Protein AF-E9PQ20-F1 (afdb_monomer_lite)

Structure (mmCIF, N/CA/C/O backbone):
data_AF-E9PQ20-F1
#
_entry.id   AF-E9PQ20-F1
#
loop_
_atom_site.group_PDB
_atom_site.id
_atom_site.type_symbol
_atom_site.label_atom_id
_atom_site.label_alt_id
_atom_site.label_comp_id
_atom_site.label_asym_id
_atom_site.label_entity_id
_atom_site.label_seq_id
_atom_site.pdbx_PDB_ins_code
_atom_site.Cartn_x
_atom_site.Cartn_y
_atom_site.Cartn_z
_atom_site.occupancy
_atom_site.B_iso_or_equiv
_atom_site.auth_seq_id
_atom_site.auth_comp_id
_atom_site.auth_asym_id
_atom_site.auth_atom_id
_atom_site.pdbx_PDB_model_num
ATOM 1 N N . MET A 1 1 ? -0.202 2.255 -37.170 1.00 43.28 1 MET A N 1
ATOM 2 C CA . MET A 1 1 ? -0.797 2.757 -35.919 1.00 43.28 1 MET A CA 1
ATOM 3 C C . MET A 1 1 ? 0.172 2.364 -34.837 1.00 43.28 1 MET A C 1
ATOM 5 O O . MET A 1 1 ? 0.295 1.177 -34.569 1.00 43.28 1 MET A O 1
ATOM 9 N N . ASP A 1 2 ? 0.952 3.321 -34.354 1.00 55.31 2 ASP A N 1
ATOM 10 C CA . ASP A 1 2 ? 1.826 3.076 -33.216 1.00 55.31 2 ASP A CA 1
ATOM 11 C C . ASP A 1 2 ? 0.923 3.047 -31.978 1.00 55.31 2 ASP A C 1
ATOM 13 O O . ASP A 1 2 ? 0.465 4.084 -31.506 1.00 55.31 2 ASP A O 1
ATOM 17 N N . MET A 1 3 ? 0.515 1.845 -31.564 1.00 55.84 3 MET A N 1
ATOM 18 C CA . MET A 1 3 ? -0.188 1.633 -30.301 1.00 55.84 3 MET A CA 1
ATOM 19 C C . MET A 1 3 ? 0.877 1.507 -29.219 1.00 55.84 3 MET A C 1
ATOM 21 O O . MET A 1 3 ? 1.138 0.409 -28.729 1.00 55.84 3 MET A O 1
ATOM 25 N N . ALA A 1 4 ? 1.529 2.617 -28.881 1.00 64.12 4 ALA A N 1
ATOM 26 C CA . ALA A 1 4 ? 2.287 2.686 -27.645 1.00 64.12 4 ALA A CA 1
ATOM 27 C C . ALA A 1 4 ? 1.272 2.559 -26.497 1.00 64.12 4 ALA A C 1
ATOM 29 O O . ALA A 1 4 ? 0.643 3.534 -26.099 1.00 64.12 4 ALA A O 1
ATOM 30 N N . GLN A 1 5 ? 1.021 1.322 -26.061 1.00 68.44 5 GLN A N 1
ATOM 31 C CA . GLN A 1 5 ? 0.250 1.026 -24.858 1.00 68.44 5 GLN A CA 1
ATOM 32 C C . GLN A 1 5 ? 1.007 1.670 -23.699 1.00 68.44 5 GLN A C 1
ATOM 34 O O . GLN A 1 5 ? 2.175 1.349 -23.470 1.00 68.44 5 GLN A O 1
ATOM 39 N N . GLU A 1 6 ? 0.370 2.622 -23.027 1.00 74.00 6 GLU A N 1
ATOM 40 C CA . GLU A 1 6 ? 0.957 3.268 -21.862 1.00 74.00 6 GLU A CA 1
ATOM 41 C C . GLU A 1 6 ? 1.194 2.191 -20.787 1.00 74.00 6 GLU A C 1
ATOM 43 O O . GLU A 1 6 ? 0.300 1.376 -20.534 1.00 74.00 6 GLU A O 1
ATOM 48 N N . PRO A 1 7 ? 2.410 2.092 -20.223 1.00 78.88 7 PRO A N 1
ATOM 49 C CA . PRO A 1 7 ? 2.733 1.033 -19.280 1.00 78.88 7 PRO A CA 1
ATOM 50 C C . PRO A 1 7 ? 1.874 1.185 -18.025 1.00 78.88 7 PRO A C 1
ATOM 52 O O . PRO A 1 7 ? 1.910 2.225 -17.373 1.00 78.88 7 PRO A O 1
ATOM 55 N N . VAL A 1 8 ? 1.129 0.136 -17.673 1.00 83.50 8 VAL A N 1
ATOM 56 C CA . VAL A 1 8 ? 0.354 0.111 -16.427 1.00 83.50 8 VAL A CA 1
ATOM 57 C C . VAL A 1 8 ? 1.326 0.104 -15.257 1.00 83.50 8 VAL A C 1
ATOM 59 O O . VAL A 1 8 ? 2.199 -0.762 -15.163 1.00 83.50 8 VAL A O 1
ATOM 62 N N . THR A 1 9 ? 1.168 1.059 -14.351 1.00 87.62 9 THR A N 1
ATOM 63 C CA . THR A 1 9 ? 1.971 1.170 -13.137 1.00 87.62 9 THR A CA 1
ATOM 64 C C . THR A 1 9 ? 1.177 0.720 -11.918 1.00 87.62 9 THR A C 1
ATOM 66 O O . THR A 1 9 ? -0.050 0.640 -11.928 1.00 87.62 9 THR A O 1
ATOM 69 N N . PHE A 1 10 ? 1.877 0.459 -10.811 1.00 87.56 10 PHE A N 1
ATOM 70 C CA . PHE A 1 10 ? 1.210 0.129 -9.552 1.00 87.56 10 PHE A CA 1
ATOM 71 C C . PHE A 1 10 ? 0.263 1.243 -9.082 1.00 87.56 10 PHE A C 1
ATOM 73 O O . PHE A 1 10 ? -0.776 0.951 -8.503 1.00 87.56 10 PHE A O 1
ATOM 80 N N . ARG A 1 11 ? 0.586 2.511 -9.371 1.00 86.50 11 ARG A N 1
ATOM 81 C CA . ARG A 1 11 ? -0.251 3.662 -9.008 1.00 86.50 11 ARG A CA 1
ATOM 82 C C . ARG A 1 11 ? -1.635 3.598 -9.659 1.00 86.50 11 ARG A C 1
ATOM 84 O O . ARG A 1 11 ? -2.590 4.055 -9.045 1.00 86.50 11 ARG A O 1
ATOM 91 N N . ASP A 1 12 ? -1.743 3.006 -10.846 1.00 86.88 12 ASP A N 1
ATOM 92 C CA . ASP A 1 12 ? -3.000 2.926 -11.600 1.00 86.88 12 ASP A CA 1
ATOM 93 C C . ASP A 1 12 ? -3.967 1.876 -11.033 1.00 86.88 12 ASP A C 1
ATOM 95 O O . ASP A 1 12 ? -5.168 1.927 -11.289 1.00 86.88 12 ASP A O 1
ATOM 99 N N . VAL A 1 13 ? -3.451 0.919 -10.255 1.00 89.19 13 VAL A N 1
ATOM 100 C CA . VAL A 1 13 ? -4.226 -0.188 -9.663 1.00 89.19 13 VAL A CA 1
ATOM 101 C C . VAL A 1 13 ? -4.246 -0.161 -8.132 1.00 89.19 13 VAL A C 1
ATOM 103 O O . VAL A 1 13 ? -4.894 -1.001 -7.503 1.00 89.19 13 VAL A O 1
ATOM 106 N N . ALA A 1 14 ? -3.514 0.767 -7.516 1.00 90.62 14 ALA A N 1
ATOM 107 C CA . ALA A 1 14 ? -3.458 0.929 -6.074 1.00 90.62 14 ALA A CA 1
ATOM 108 C C . ALA A 1 14 ? -4.610 1.807 -5.582 1.00 90.62 14 ALA A C 1
ATOM 110 O O . ALA A 1 14 ? -4.918 2.849 -6.157 1.00 90.62 14 ALA A O 1
ATOM 111 N N . ILE A 1 15 ? -5.213 1.398 -4.470 1.00 91.19 15 ILE A N 1
ATOM 112 C CA . ILE A 1 15 ? -6.170 2.217 -3.729 1.00 91.19 15 ILE A CA 1
ATOM 113 C C . ILE A 1 15 ? -5.405 2.868 -2.586 1.00 91.19 15 ILE A C 1
ATOM 115 O O . ILE A 1 15 ? -4.618 2.206 -1.920 1.00 91.19 15 ILE A O 1
ATOM 119 N N . TYR A 1 16 ? -5.637 4.154 -2.352 1.00 90.38 16 TYR A N 1
ATOM 120 C CA . TYR A 1 16 ? -4.989 4.898 -1.280 1.00 90.38 16 TYR A CA 1
ATOM 121 C C . TYR A 1 16 ? -6.045 5.387 -0.301 1.00 90.38 16 TYR A C 1
ATOM 123 O O . TYR A 1 16 ? -6.975 6.082 -0.699 1.00 90.38 16 TYR A O 1
ATOM 131 N N . PHE A 1 17 ? -5.877 5.040 0.971 1.00 90.62 17 PHE A N 1
ATOM 132 C CA . PHE A 1 17 ? -6.720 5.549 2.047 1.00 90.62 17 PHE A CA 1
ATOM 133 C C . PHE A 1 17 ? -6.082 6.775 2.696 1.00 90.62 17 PHE A C 1
ATOM 135 O O . PHE A 1 17 ? -4.870 6.785 2.953 1.00 90.62 17 PHE A O 1
ATOM 142 N N . SER A 1 18 ? -6.906 7.775 3.013 1.00 89.44 18 SER A N 1
ATOM 143 C CA . SER A 1 18 ? -6.530 8.821 3.964 1.00 89.44 18 SER A CA 1
ATOM 144 C C . SER A 1 18 ? -6.374 8.235 5.371 1.00 89.44 18 SER A C 1
ATOM 146 O O . SER A 1 18 ? -6.757 7.092 5.650 1.00 89.44 18 SER A O 1
ATOM 148 N N . ARG A 1 19 ? -5.826 9.023 6.298 1.00 87.75 19 ARG A N 1
ATOM 149 C CA . ARG A 1 19 ? -5.719 8.611 7.703 1.00 87.75 19 ARG A CA 1
ATOM 150 C C . ARG A 1 19 ? -7.096 8.366 8.325 1.00 87.75 19 ARG A C 1
ATOM 152 O O . ARG A 1 19 ? -7.271 7.408 9.074 1.00 87.75 19 ARG A O 1
ATOM 159 N N . GLU A 1 20 ? -8.063 9.221 8.016 1.00 90.81 20 GLU A N 1
ATOM 160 C CA . GLU A 1 20 ? -9.439 9.159 8.504 1.00 90.81 20 GLU A CA 1
ATOM 161 C C . GLU A 1 20 ? -10.175 7.955 7.910 1.00 90.81 20 GLU A C 1
ATOM 163 O O . GLU A 1 20 ? -10.822 7.210 8.647 1.00 90.81 20 GLU A O 1
ATOM 168 N N . GLU A 1 21 ? -10.032 7.715 6.604 1.00 92.62 21 GLU A N 1
ATOM 169 C CA . GLU A 1 21 ? -10.622 6.549 5.939 1.00 92.62 21 GLU A CA 1
ATOM 170 C C . GLU A 1 21 ? -10.023 5.248 6.487 1.00 92.62 21 GLU A C 1
ATOM 172 O O . GLU A 1 21 ? -10.759 4.325 6.833 1.00 92.62 21 GLU A O 1
ATOM 177 N N . TRP A 1 22 ? -8.697 5.197 6.656 1.00 92.38 22 TRP A N 1
ATOM 178 C CA . TRP A 1 22 ? -8.003 4.051 7.243 1.00 92.38 22 TRP A CA 1
ATOM 179 C C . TRP A 1 22 ? -8.448 3.776 8.683 1.00 92.38 22 TRP A C 1
ATOM 181 O O . TRP A 1 22 ? -8.666 2.622 9.068 1.00 92.38 22 TRP A O 1
ATOM 191 N N . ALA A 1 23 ? -8.625 4.832 9.484 1.00 91.38 23 ALA A N 1
ATOM 192 C CA . ALA A 1 23 ? -9.115 4.725 10.854 1.00 91.38 23 ALA A CA 1
ATOM 193 C C . ALA A 1 23 ? -10.523 4.112 10.924 1.00 91.38 23 ALA A C 1
ATOM 195 O O . ALA A 1 23 ? -10.806 3.385 11.874 1.00 91.38 23 ALA A O 1
ATOM 196 N N . CYS A 1 24 ? -11.359 4.343 9.909 1.00 95.25 24 CYS A N 1
ATOM 197 C CA . CYS A 1 24 ? -12.704 3.776 9.809 1.00 95.25 24 CYS A CA 1
ATOM 198 C C . CYS A 1 24 ? -12.737 2.305 9.356 1.00 95.25 24 CYS A C 1
ATOM 200 O O . CYS A 1 24 ? -13.796 1.685 9.429 1.00 95.25 24 CYS A O 1
ATOM 202 N N . LEU A 1 25 ? -11.620 1.739 8.879 1.00 94.44 25 LEU A N 1
ATOM 203 C CA . LEU A 1 25 ? -11.567 0.338 8.459 1.00 94.44 25 LEU A CA 1
ATOM 204 C C . LEU A 1 25 ? -11.476 -0.609 9.653 1.00 94.44 25 LEU A C 1
ATOM 206 O O . LEU A 1 25 ? -10.612 -0.456 10.523 1.00 94.44 25 LEU A O 1
ATOM 210 N N . GLU A 1 26 ? -12.287 -1.662 9.612 1.00 96.25 26 GLU A N 1
ATOM 211 C CA . GLU A 1 26 ? -12.187 -2.787 10.536 1.00 96.25 26 GLU A CA 1
ATOM 212 C C . GLU A 1 26 ? -10.871 -3.562 10.324 1.00 96.25 26 GLU A C 1
ATOM 214 O O . GLU A 1 26 ? -10.344 -3.609 9.204 1.00 96.25 26 GLU A O 1
ATOM 219 N N . PRO A 1 27 ? -10.337 -4.249 11.352 1.00 93.06 27 PRO A N 1
ATOM 220 C CA . PRO A 1 27 ? -9.096 -5.018 11.229 1.00 93.06 27 PRO A CA 1
ATOM 221 C C . PRO A 1 27 ? -9.094 -6.027 10.069 1.00 93.06 27 PRO A C 1
ATOM 223 O O . PRO A 1 27 ? -8.079 -6.197 9.395 1.00 93.06 27 PRO A O 1
ATOM 226 N N . SER A 1 28 ? -10.238 -6.659 9.791 1.00 94.62 28 SER A N 1
ATOM 227 C CA . SER A 1 28 ? -10.400 -7.590 8.666 1.00 94.62 28 SER A CA 1
ATOM 228 C C . SER A 1 28 ? -10.302 -6.899 7.303 1.00 94.62 28 SER A C 1
ATOM 230 O O . SER A 1 28 ? -9.737 -7.466 6.371 1.00 94.62 28 SER A O 1
ATOM 232 N N . GLN A 1 29 ? -10.794 -5.663 7.184 1.00 95.19 29 GLN A N 1
ATOM 233 C CA . GLN A 1 29 ? -10.687 -4.867 5.961 1.00 95.19 29 GLN A CA 1
ATOM 234 C C . GLN A 1 29 ? -9.250 -4.395 5.729 1.00 95.19 29 GLN A C 1
ATOM 236 O O . GLN A 1 29 ? -8.785 -4.408 4.593 1.00 95.19 29 GLN A O 1
ATOM 241 N N . ARG A 1 30 ? -8.522 -4.038 6.796 1.00 93.62 30 ARG A N 1
ATOM 242 C CA . ARG A 1 30 ? -7.097 -3.673 6.711 1.00 93.62 30 ARG A CA 1
ATOM 243 C C . ARG A 1 30 ? -6.231 -4.851 6.267 1.00 93.62 30 ARG A C 1
ATOM 245 O O . ARG A 1 30 ? -5.339 -4.670 5.442 1.00 93.62 30 ARG A O 1
ATOM 252 N N . ALA A 1 31 ? -6.517 -6.051 6.780 1.00 92.81 31 ALA A N 1
ATOM 253 C CA . ALA A 1 31 ? -5.853 -7.278 6.345 1.00 92.81 31 ALA A CA 1
ATOM 254 C C . ALA A 1 31 ? -6.135 -7.568 4.862 1.00 92.81 31 ALA A C 1
ATOM 256 O O . ALA A 1 31 ? -5.201 -7.741 4.086 1.00 92.81 31 ALA A O 1
ATOM 257 N N . LEU A 1 32 ? -7.407 -7.507 4.451 1.00 95.50 32 LEU A N 1
ATOM 258 C CA . LEU A 1 32 ? -7.791 -7.701 3.052 1.00 95.50 32 LEU A CA 1
ATOM 259 C C . LEU A 1 32 ? -7.127 -6.678 2.121 1.00 95.50 32 LEU A C 1
ATOM 261 O O . LEU A 1 32 ? -6.632 -7.044 1.062 1.00 95.50 32 LEU A O 1
ATOM 265 N N . TYR A 1 33 ? -7.098 -5.403 2.511 1.00 94.69 33 TYR A N 1
ATOM 266 C CA . TYR A 1 33 ? -6.437 -4.357 1.733 1.00 94.69 33 TYR A CA 1
ATOM 267 C C . TYR A 1 33 ? -4.962 -4.678 1.494 1.00 94.69 33 TYR A C 1
ATOM 269 O O . TYR A 1 33 ? -4.485 -4.566 0.367 1.00 94.69 33 TYR A O 1
ATOM 277 N N . ARG A 1 34 ? -4.250 -5.105 2.542 1.00 92.69 34 ARG A N 1
ATOM 278 C CA . ARG A 1 34 ? -2.843 -5.487 2.434 1.00 92.69 34 ARG A CA 1
ATOM 279 C C . ARG A 1 34 ? -2.656 -6.604 1.412 1.00 92.69 34 ARG A C 1
ATOM 281 O O . ARG A 1 34 ? -1.818 -6.456 0.526 1.00 92.69 34 ARG A O 1
ATOM 288 N N . ASP A 1 35 ? -3.437 -7.672 1.520 1.00 94.62 35 ASP A N 1
ATOM 289 C CA . ASP A 1 35 ? -3.328 -8.825 0.624 1.00 94.62 35 ASP A CA 1
ATOM 290 C C . ASP A 1 35 ? -3.605 -8.416 -0.831 1.00 94.62 35 ASP A C 1
ATOM 292 O O . ASP A 1 35 ? -2.782 -8.655 -1.713 1.00 94.62 35 ASP A O 1
ATOM 296 N N . VAL A 1 36 ? -4.695 -7.679 -1.069 1.00 95.00 36 VAL A N 1
ATOM 297 C CA . VAL A 1 36 ? -5.078 -7.213 -2.412 1.00 95.00 36 VAL A CA 1
ATOM 298 C C . VAL A 1 36 ? -4.024 -6.279 -3.015 1.00 95.00 36 VAL A C 1
ATOM 300 O O . VAL A 1 36 ? -3.707 -6.385 -4.197 1.00 95.00 36 VAL A O 1
ATOM 303 N N . MET A 1 37 ? -3.443 -5.364 -2.236 1.00 94.06 37 MET A N 1
ATOM 304 C CA . MET A 1 37 ? -2.420 -4.446 -2.749 1.00 94.06 37 MET A CA 1
ATOM 305 C C . MET A 1 37 ? -1.093 -5.151 -3.060 1.00 94.06 37 MET A C 1
ATOM 307 O O . MET A 1 37 ? -0.429 -4.792 -4.034 1.00 94.06 37 MET A O 1
ATOM 311 N N . LEU A 1 38 ? -0.705 -6.165 -2.282 1.00 92.62 38 LEU A N 1
ATOM 312 C CA . LEU A 1 38 ? 0.477 -6.982 -2.583 1.00 92.62 38 LEU A CA 1
ATOM 313 C C . LEU A 1 38 ? 0.265 -7.848 -3.836 1.00 92.62 38 LEU A C 1
ATOM 315 O O . LEU A 1 38 ? 1.174 -7.959 -4.670 1.00 92.62 38 LEU A O 1
ATOM 319 N N . ASP A 1 39 ? -0.939 -8.392 -4.016 1.00 94.25 39 ASP A N 1
ATOM 320 C CA . ASP A 1 39 ? -1.320 -9.136 -5.220 1.00 94.25 39 ASP A CA 1
ATOM 321 C C . ASP A 1 39 ? -1.354 -8.231 -6.460 1.00 94.25 39 ASP A C 1
ATOM 323 O O . ASP A 1 39 ? -0.855 -8.609 -7.526 1.00 94.25 39 ASP A O 1
ATOM 327 N N . ASN A 1 40 ? -1.853 -6.999 -6.323 1.00 92.38 40 ASN A N 1
ATOM 328 C CA . ASN A 1 40 ? -1.835 -6.001 -7.393 1.00 92.38 40 ASN A CA 1
ATOM 329 C C . ASN A 1 40 ? -0.401 -5.645 -7.804 1.00 92.38 40 ASN A C 1
ATOM 331 O O . ASN A 1 40 ? -0.096 -5.614 -8.997 1.00 92.38 40 ASN A O 1
ATOM 335 N N . PHE A 1 41 ? 0.500 -5.426 -6.840 1.00 90.81 41 PHE A N 1
ATOM 336 C CA . PHE A 1 41 ? 1.915 -5.180 -7.132 1.00 90.81 41 PHE A CA 1
ATOM 337 C C . PHE A 1 41 ? 2.549 -6.358 -7.876 1.00 90.81 41 PHE A C 1
ATOM 339 O O . PHE A 1 41 ? 3.199 -6.161 -8.903 1.00 90.81 41 PHE A O 1
ATOM 346 N N . SER A 1 42 ? 2.315 -7.583 -7.401 1.00 91.19 42 SER A N 1
ATOM 347 C CA . SER A 1 42 ? 2.833 -8.794 -8.045 1.00 91.19 42 SER A CA 1
ATOM 348 C C . SER A 1 42 ? 2.300 -8.960 -9.469 1.00 91.19 42 SER A C 1
ATOM 350 O O . SER A 1 42 ? 3.048 -9.334 -10.372 1.00 91.19 42 SER A O 1
ATOM 352 N N . SER A 1 43 ? 1.030 -8.620 -9.691 1.00 91.44 43 SER A N 1
ATOM 353 C CA . SER A 1 43 ? 0.396 -8.666 -11.010 1.00 91.44 43 SER A CA 1
ATOM 354 C C . SER A 1 43 ? 1.024 -7.662 -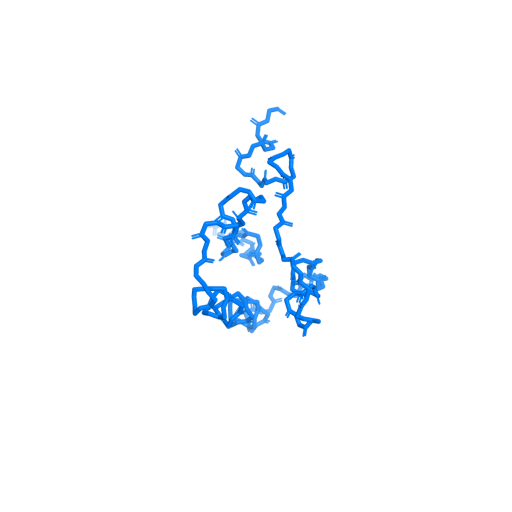11.978 1.00 91.44 43 SER A C 1
ATOM 356 O O . SER A 1 43 ? 1.372 -8.029 -13.097 1.00 91.44 43 SER A O 1
ATOM 358 N N . VAL A 1 44 ? 1.239 -6.415 -11.546 1.00 88.69 44 VAL A N 1
ATOM 359 C CA . VAL A 1 44 ? 1.906 -5.386 -12.364 1.00 88.69 44 VAL A CA 1
ATOM 360 C C . VAL A 1 44 ? 3.361 -5.766 -12.658 1.00 88.69 44 VAL A C 1
ATOM 362 O O . VAL A 1 44 ? 3.812 -5.643 -13.797 1.00 88.69 44 VAL A O 1
ATOM 365 N N . ALA A 1 45 ? 4.082 -6.307 -11.671 1.00 86.56 45 ALA A N 1
ATOM 366 C CA . ALA A 1 45 ? 5.446 -6.797 -11.863 1.00 86.56 45 ALA A CA 1
ATOM 367 C C . ALA A 1 45 ? 5.510 -7.952 -12.881 1.00 86.56 45 ALA A C 1
ATOM 369 O O . ALA A 1 45 ? 6.421 -7.998 -13.709 1.00 86.56 45 ALA A O 1
ATOM 370 N N . ALA A 1 46 ? 4.522 -8.854 -12.872 1.00 87.38 46 ALA A N 1
ATOM 371 C CA . ALA A 1 46 ? 4.426 -9.958 -13.827 1.00 87.38 46 ALA A CA 1
ATOM 372 C C . ALA A 1 46 ? 4.187 -9.495 -15.276 1.00 87.38 46 ALA A C 1
ATOM 374 O O . ALA A 1 46 ? 4.580 -10.193 -16.210 1.00 87.38 46 ALA A O 1
ATOM 375 N N . LEU A 1 47 ? 3.604 -8.309 -15.480 1.00 85.44 47 LEU A N 1
ATOM 376 C CA . LEU A 1 47 ? 3.446 -7.697 -16.805 1.00 85.44 47 LEU A CA 1
ATOM 377 C C . LEU A 1 47 ? 4.759 -7.111 -17.361 1.00 85.44 47 LEU A C 1
ATOM 379 O O . LEU A 1 47 ? 4.779 -6.603 -18.479 1.00 85.44 47 LEU A O 1
ATOM 383 N N . GLY A 1 48 ? 5.862 -7.182 -16.610 1.00 75.56 48 GLY A N 1
ATOM 384 C CA . GLY A 1 48 ? 7.166 -6.658 -17.023 1.00 75.56 48 GLY A CA 1
ATOM 385 C C . GLY A 1 48 ? 7.330 -5.153 -16.803 1.00 75.56 48 GLY A C 1
ATOM 386 O O . GLY A 1 48 ? 8.392 -4.603 -17.095 1.00 75.56 48 GLY A O 1
ATOM 387 N N . PHE A 1 49 ? 6.322 -4.486 -16.236 1.00 70.44 49 PHE A N 1
ATOM 388 C CA . PHE A 1 49 ? 6.384 -3.086 -15.823 1.00 70.44 49 PHE A CA 1
ATOM 389 C C . PHE A 1 49 ? 6.999 -2.988 -14.418 1.00 70.44 49 PHE A C 1
ATOM 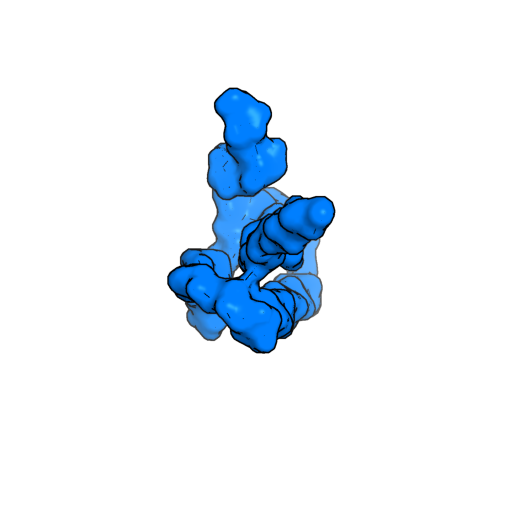391 O O . PHE A 1 49 ? 6.344 -2.632 -13.441 1.00 70.44 49 PHE A O 1
ATOM 398 N N . CYS A 1 50 ? 8.276 -3.359 -14.292 1.00 58.97 50 CYS A N 1
ATOM 399 C CA . CYS A 1 50 ? 9.007 -3.238 -13.031 1.00 58.97 50 CYS A CA 1
ATOM 400 C C . CYS A 1 50 ? 9.314 -1.763 -12.734 1.00 58.97 50 CYS A C 1
ATOM 402 O O . CYS A 1 50 ? 10.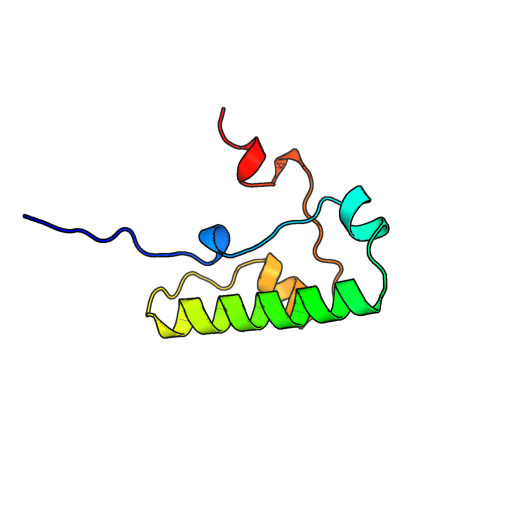355 -1.240 -13.134 1.00 58.97 50 CYS A O 1
ATOM 404 N N . SER A 1 51 ? 8.424 -1.088 -12.007 1.00 62.53 51 SER A N 1
ATOM 405 C CA . SER A 1 51 ? 8.772 0.146 -11.303 1.00 62.53 51 SER A CA 1
ATOM 406 C C . SER A 1 51 ? 9.659 -0.182 -10.089 1.00 62.53 51 SER A C 1
ATOM 408 O O . SER A 1 51 ? 9.569 -1.291 -9.551 1.00 62.53 51 SER A O 1
ATOM 410 N N . PRO A 1 52 ? 10.494 0.754 -9.596 1.00 75.25 52 PRO A N 1
ATOM 411 C CA . PRO A 1 52 ? 11.063 0.619 -8.257 1.00 75.25 52 PRO A CA 1
ATOM 412 C C . PRO A 1 52 ? 9.943 0.326 -7.250 1.00 75.25 52 PRO A C 1
ATOM 414 O O . PRO A 1 52 ? 8.814 0.800 -7.413 1.00 75.25 52 PRO A O 1
ATOM 417 N N . ARG A 1 53 ? 10.249 -0.509 -6.250 1.00 80.31 53 ARG A N 1
ATOM 418 C CA . ARG A 1 53 ? 9.284 -0.956 -5.241 1.00 80.31 53 ARG A CA 1
ATOM 419 C C . ARG A 1 53 ? 8.647 0.276 -4.573 1.00 80.31 53 ARG A C 1
ATOM 421 O O . ARG A 1 53 ? 9.381 1.036 -3.946 1.00 80.31 53 ARG A O 1
ATOM 428 N N . PRO A 1 54 ? 7.329 0.502 -4.721 1.00 84.50 54 PRO A N 1
ATOM 429 C CA . PRO A 1 54 ? 6.685 1.697 -4.184 1.00 84.50 54 PRO A CA 1
ATOM 430 C C . PRO A 1 54 ? 6.707 1.718 -2.653 1.00 84.50 54 PRO A C 1
ATOM 432 O O . PRO A 1 54 ? 6.534 0.675 -2.021 1.00 84.50 54 PRO A O 1
ATOM 435 N N . ASP A 1 55 ? 6.804 2.904 -2.050 1.00 87.00 55 ASP A N 1
ATOM 436 C CA . ASP A 1 55 ? 6.801 3.070 -0.585 1.00 87.00 55 ASP A CA 1
ATOM 437 C C . ASP A 1 55 ? 5.557 2.466 0.079 1.00 87.00 55 ASP A C 1
ATOM 439 O O . ASP A 1 55 ? 5.621 1.949 1.193 1.00 87.00 55 ASP A O 1
ATOM 443 N N . LEU A 1 56 ? 4.413 2.492 -0.615 1.00 86.19 56 LEU A N 1
ATOM 444 C CA . LEU A 1 56 ? 3.195 1.829 -0.153 1.00 86.19 56 LEU A CA 1
ATOM 445 C C . LEU A 1 56 ? 3.390 0.310 -0.016 1.00 86.19 56 LEU A C 1
ATOM 447 O O . LEU A 1 56 ? 3.018 -0.258 1.004 1.00 86.19 56 LEU A O 1
ATOM 451 N N . VAL A 1 57 ? 4.012 -0.340 -1.003 1.00 87.81 57 VAL A N 1
ATOM 452 C CA . VAL A 1 57 ? 4.279 -1.789 -0.982 1.00 87.81 57 VAL A CA 1
ATOM 453 C C . VAL A 1 57 ? 5.246 -2.134 0.147 1.00 87.81 57 VAL A C 1
ATOM 455 O O . VAL A 1 57 ? 4.997 -3.071 0.899 1.00 87.81 57 VAL A O 1
ATOM 458 N N . SER A 1 58 ? 6.302 -1.337 0.325 1.00 89.62 58 SER A N 1
ATOM 459 C CA . SER A 1 58 ? 7.276 -1.530 1.406 1.00 89.62 58 SER A CA 1
ATOM 460 C C . SER A 1 58 ? 6.632 -1.448 2.797 1.00 89.62 58 SER A C 1
ATOM 462 O O . SER A 1 58 ? 6.926 -2.287 3.650 1.00 89.62 58 SER A O 1
ATOM 464 N N . ARG A 1 59 ? 5.730 -0.479 3.023 1.00 90.19 59 ARG A N 1
ATOM 465 C CA . ARG A 1 59 ? 4.969 -0.347 4.281 1.00 90.19 59 ARG A CA 1
ATOM 466 C C . ARG A 1 59 ? 4.029 -1.525 4.504 1.00 90.19 59 ARG A C 1
ATOM 468 O O . ARG A 1 59 ? 3.997 -2.097 5.594 1.00 90.19 59 ARG A O 1
ATOM 475 N N . LEU A 1 60 ? 3.318 -1.931 3.451 1.00 90.00 60 LEU A N 1
ATOM 476 C CA . LEU A 1 60 ? 2.439 -3.093 3.491 1.00 90.00 60 LEU A CA 1
ATOM 477 C C . LEU A 1 60 ? 3.201 -4.355 3.877 1.00 90.00 60 LEU A C 1
ATOM 479 O O . LEU A 1 60 ? 2.744 -5.060 4.758 1.00 90.00 60 LEU A O 1
ATOM 483 N N . GLU A 1 61 ? 4.375 -4.638 3.315 1.00 88.00 61 GLU A N 1
ATOM 484 C CA . GLU A 1 61 ? 5.158 -5.825 3.694 1.00 88.00 61 GLU A CA 1
ATOM 485 C C . GLU A 1 61 ? 5.575 -5.811 5.172 1.00 88.00 61 GLU A C 1
ATOM 487 O O . GLU A 1 61 ? 5.495 -6.842 5.849 1.00 88.00 61 GLU A O 1
ATOM 492 N N . GLN A 1 62 ? 5.933 -4.636 5.689 1.00 89.25 62 GLN A N 1
ATOM 493 C CA . GLN A 1 62 ? 6.403 -4.431 7.062 1.00 89.25 62 GLN A CA 1
ATOM 494 C C . GLN A 1 62 ? 5.285 -4.415 8.114 1.00 89.25 62 GLN A C 1
ATOM 496 O O . GLN A 1 62 ? 5.583 -4.296 9.298 1.00 89.25 62 GLN A O 1
ATOM 501 N N . TRP A 1 63 ? 4.016 -4.583 7.712 1.00 82.19 63 TRP A N 1
ATOM 502 C CA . TRP A 1 63 ? 2.856 -4.383 8.598 1.00 82.19 63 TRP A CA 1
ATOM 503 C C . TRP A 1 63 ? 2.783 -2.961 9.169 1.00 82.19 63 TRP A C 1
ATOM 505 O O . TRP A 1 63 ? 2.152 -2.737 10.201 1.00 82.19 63 TRP A O 1
ATOM 515 N N . GLU A 1 64 ? 3.405 -2.001 8.489 1.00 85.88 64 GLU A N 1
ATOM 516 C CA . GLU A 1 64 ? 3.267 -0.597 8.826 1.00 85.88 64 GLU A CA 1
ATOM 517 C C . GLU A 1 64 ? 1.945 -0.051 8.301 1.00 85.88 64 GLU A C 1
ATOM 519 O O . GLU A 1 64 ? 1.320 -0.567 7.372 1.00 85.88 64 GLU A O 1
ATOM 524 N N . GLU A 1 65 ? 1.524 1.028 8.933 1.00 82.75 65 GLU A N 1
ATOM 525 C CA . GLU A 1 65 ? 0.280 1.701 8.655 1.00 82.75 65 GLU A CA 1
ATOM 526 C C . GLU A 1 65 ? 0.350 2.473 7.302 1.00 82.75 65 GLU A C 1
ATOM 528 O O . GLU A 1 65 ? 1.137 3.414 7.155 1.00 82.75 65 GLU A O 1
ATOM 533 N N . PRO A 1 66 ? -0.429 2.071 6.271 1.00 82.69 66 PRO A N 1
ATOM 534 C CA . PRO A 1 66 ? -0.181 2.432 4.873 1.00 82.69 66 PRO A CA 1
ATOM 535 C C . PRO A 1 66 ? -0.977 3.649 4.365 1.00 82.69 66 PRO A C 1
ATOM 537 O O . PRO A 1 66 ? -1.068 3.839 3.150 1.00 82.69 66 PRO A O 1
ATOM 540 N N . TRP A 1 67 ? -1.576 4.465 5.241 1.00 83.38 67 TRP A N 1
ATOM 541 C CA . TRP A 1 67 ? -2.299 5.663 4.790 1.00 83.38 67 TRP A CA 1
ATOM 542 C C . TRP A 1 67 ? -1.360 6.683 4.148 1.00 83.38 67 TRP A C 1
ATOM 544 O O . TRP A 1 67 ? -0.140 6.701 4.356 1.00 83.38 67 TRP A O 1
ATOM 554 N N . VAL A 1 68 ? -1.964 7.561 3.366 1.00 79.88 68 VAL A N 1
ATOM 555 C CA . VAL A 1 68 ? -1.294 8.649 2.663 1.00 79.88 68 VAL A CA 1
ATOM 556 C C . VAL A 1 68 ? -1.964 9.953 3.083 1.00 79.88 68 VAL A C 1
ATOM 558 O O . VAL A 1 68 ? -3.164 9.959 3.358 1.00 79.88 68 VAL A O 1
ATOM 561 N N . GLU A 1 69 ? -1.213 11.050 3.202 1.00 77.38 69 GLU A N 1
ATOM 562 C CA . GLU A 1 69 ? -1.870 12.344 3.403 1.00 77.38 69 GLU A CA 1
ATOM 563 C C . GLU A 1 69 ? -2.685 12.710 2.159 1.00 77.38 69 GLU A C 1
ATOM 565 O O . GLU A 1 69 ? -2.285 12.405 1.036 1.00 77.38 69 GLU A O 1
ATOM 570 N N . ASP A 1 70 ? -3.804 13.414 2.323 1.00 72.50 70 ASP A N 1
ATOM 571 C CA . ASP A 1 70 ? -4.664 13.765 1.183 1.00 72.50 70 ASP A CA 1
ATOM 572 C C . ASP A 1 70 ? -3.910 14.539 0.088 1.00 72.50 70 ASP A C 1
ATOM 574 O O . ASP A 1 70 ? -4.145 14.324 -1.098 1.00 72.50 70 ASP A O 1
ATOM 578 N N . ARG A 1 71 ? -2.918 15.362 0.460 1.00 69.56 71 ARG A N 1
ATOM 579 C CA . ARG A 1 71 ? -2.047 16.090 -0.489 1.00 69.56 71 ARG A CA 1
ATOM 580 C C . ARG A 1 71 ? -1.150 15.175 -1.343 1.00 69.56 71 ARG A C 1
ATOM 582 O O . ARG A 1 71 ? -0.599 15.595 -2.358 1.00 69.56 71 ARG A O 1
ATOM 589 N N . GLU A 1 72 ? -0.935 13.942 -0.898 1.00 66.81 72 GLU A N 1
ATOM 590 C CA . GLU A 1 72 ? -0.036 12.961 -1.511 1.00 66.81 72 GLU A CA 1
ATOM 591 C C . GLU A 1 72 ? -0.799 11.926 -2.354 1.00 66.81 72 GLU A C 1
ATOM 593 O O . GLU A 1 72 ? -0.182 11.134 -3.075 1.00 66.81 72 GLU A O 1
ATOM 598 N N . ARG A 1 73 ? -2.140 11.946 -2.309 1.00 72.31 73 ARG A N 1
ATOM 599 C CA . ARG A 1 73 ? -2.984 11.069 -3.122 1.00 72.31 73 ARG A CA 1
ATOM 600 C C . ARG A 1 73 ? -2.945 11.486 -4.597 1.00 72.31 73 ARG A C 1
ATOM 602 O O . ARG A 1 73 ? -3.098 12.670 -4.902 1.00 72.31 73 ARG A O 1
ATOM 609 N N . PRO A 1 74 ? -2.832 10.521 -5.531 1.00 67.00 74 PRO A N 1
ATOM 610 C CA . PRO A 1 74 ? -2.824 10.810 -6.967 1.00 67.00 74 PRO A CA 1
ATOM 611 C C . PRO A 1 74 ? -4.063 11.590 -7.436 1.00 67.00 74 PRO A C 1
ATOM 613 O O . PRO A 1 74 ? -3.955 12.437 -8.315 1.00 67.00 74 PRO A O 1
ATOM 616 N N . GLU A 1 75 ? -5.218 11.347 -6.810 1.00 66.38 75 GLU A N 1
ATOM 617 C CA . GLU A 1 75 ? -6.503 11.993 -7.120 1.00 66.38 75 GLU A CA 1
ATOM 618 C C . GLU A 1 75 ? -6.520 13.505 -6.841 1.00 66.38 75 GLU A C 1
ATOM 620 O O . GLU A 1 75 ? -7.240 14.241 -7.511 1.00 66.38 75 GLU A O 1
ATOM 625 N N . PHE A 1 76 ? -5.710 13.980 -5.890 1.00 59.78 76 PHE A N 1
ATOM 626 C CA . PHE A 1 76 ? -5.661 15.389 -5.479 1.00 59.78 76 PHE A CA 1
ATOM 627 C C . PHE A 1 76 ? -4.413 16.130 -5.992 1.00 59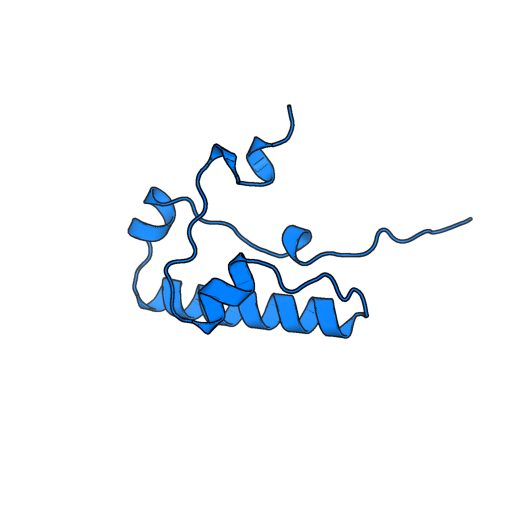.78 76 PHE A C 1
ATOM 629 O O . PHE A 1 76 ? -4.259 17.320 -5.731 1.00 59.78 76 PHE A O 1
ATOM 636 N N . GLN A 1 77 ? -3.533 15.455 -6.742 1.00 55.88 77 GLN A N 1
ATOM 637 C CA . GLN A 1 77 ? -2.325 16.046 -7.343 1.00 55.88 77 GLN A CA 1
ATOM 638 C C . GLN A 1 77 ? -2.549 16.621 -8.752 1.00 55.88 77 GLN A C 1
ATOM 640 O O . GLN A 1 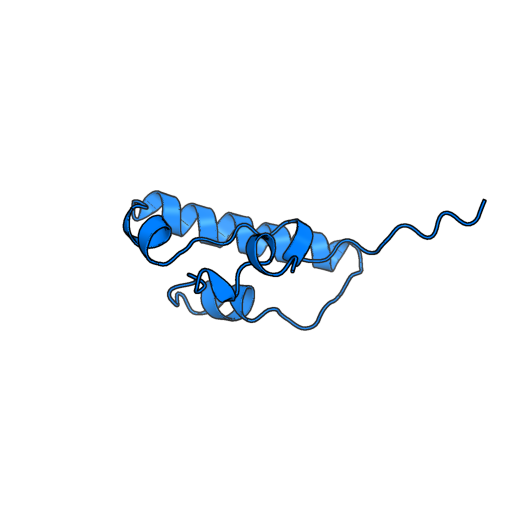77 ? -1.615 17.152 -9.349 1.00 55.88 77 GLN A O 1
ATOM 645 N N . ALA A 1 78 ? -3.767 16.537 -9.292 1.00 52.41 78 ALA A N 1
ATOM 646 C CA . ALA A 1 78 ? -4.131 17.157 -10.562 1.00 52.41 78 ALA A CA 1
ATOM 647 C C . ALA A 1 78 ? -4.481 18.647 -10.367 1.00 52.41 78 ALA A C 1
ATOM 649 O O . ALA A 1 78 ? -5.656 19.016 -10.366 1.00 52.41 78 ALA A O 1
ATOM 650 N N . VAL A 1 79 ? -3.466 19.500 -10.184 1.00 49.91 79 VAL A N 1
ATOM 651 C CA . VAL A 1 79 ? -3.589 20.969 -10.292 1.00 49.91 79 VAL A CA 1
ATOM 652 C C . VAL A 1 79 ? -2.357 21.577 -10.943 1.00 49.91 79 VAL A C 1
ATOM 654 O O . VAL A 1 79 ? -1.235 21.211 -10.528 1.00 49.91 79 VAL A O 1
#

Sequence (79 aa):
MDMAQEPVTFRDVAIYFSREEWACLEPSQRALYRDVMLDNFSSVAALGFCSPRPDLVSRLEQWEEPWVEDRERPEFQAV

Radius of gyration: 14.0 Å; chains: 1; bounding box: 24×31×47 Å

pLDDT: mean 82.45, std 12.8, range [43.28, 96.25]

Foldseek 3Di:
DPCPPDQDDLLNVQDAAAPVRLVPDDPVRLVVNLVSSLVSNVVSVVVVVDDPQDPLNVCSVVVHDRHDHPCGRPVNVPD

Organism: Homo sapiens (NCBI:txid9606)

Secondary structure (DSSP, 8-state):
----PPPP-HHHH-----HHHHHTS-HHHHHHHHHHHHHHHHHHHHTT------HHHHHHHTT------GGGSGGG---

InterPro domains:
  IPR001909 Krueppel-associ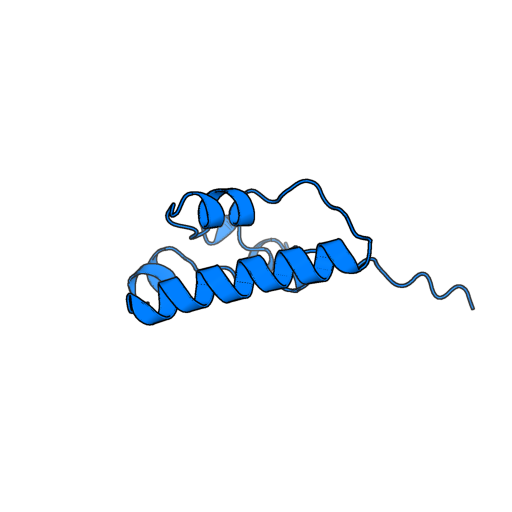ated box [PF01352] (7-48)
  IPR001909 Krueppel-associated box [PS50805] (8-79)
  IPR001909 Krueppel-associated box [SM00349] (8-68)
  IPR001909 Krueppel-associated box [cd07765] (8-47)
  IPR036051 Krueppel-associated box domain superfamily [SSF109640] (2-63)
  IPR050169 Krueppel C2H2-type zinc-finger [PTHR23232] (3-72)